Protein AF-A0A6I9MS11-F1 (afdb_monomer_lite)

Structure (mmCIF, N/CA/C/O backbone):
data_AF-A0A6I9MS11-F1
#
_entry.id   AF-A0A6I9MS11-F1
#
loop_
_atom_site.group_PDB
_atom_site.id
_atom_site.type_symbol
_atom_site.label_atom_id
_atom_site.label_alt_id
_atom_site.label_comp_id
_atom_site.label_asym_id
_atom_site.label_entity_id
_atom_site.label_seq_id
_atom_site.pdbx_PDB_ins_code
_atom_site.Cartn_x
_atom_site.Cartn_y
_atom_site.Cartn_z
_atom_site.occupancy
_atom_site.B_iso_or_equiv
_atom_site.auth_seq_id
_atom_site.auth_comp_id
_atom_site.auth_asym_id
_atom_site.auth_atom_id
_atom_site.pdbx_PDB_model_num
ATOM 1 N N . ILE A 1 1 ? -8.990 -1.927 -4.627 1.00 93.88 1 ILE A N 1
ATOM 2 C CA . ILE A 1 1 ? -7.978 -0.986 -5.163 1.00 93.88 1 ILE A CA 1
ATOM 3 C C . ILE A 1 1 ? -8.583 0.404 -5.051 1.00 93.88 1 ILE A C 1
ATOM 5 O O . ILE A 1 1 ? -9.784 0.526 -5.264 1.00 93.88 1 ILE A O 1
ATOM 9 N N . THR A 1 2 ? -7.816 1.400 -4.624 1.00 95.81 2 THR A N 1
ATOM 10 C CA . THR A 1 2 ? -8.259 2.795 -4.468 1.00 95.81 2 THR A CA 1
ATOM 11 C C . THR A 1 2 ? -7.083 3.732 -4.742 1.00 95.81 2 THR A C 1
ATOM 13 O O . THR A 1 2 ? -5.948 3.274 -4.768 1.00 95.81 2 THR A O 1
ATOM 16 N N . SER A 1 3 ? -7.325 5.032 -4.879 1.00 94.75 3 SER A N 1
ATOM 17 C CA . SER A 1 3 ? -6.286 6.072 -4.852 1.00 94.75 3 SER A CA 1
ATOM 18 C C . SER A 1 3 ? -6.524 7.033 -3.682 1.00 94.75 3 SER A C 1
ATOM 20 O O . SER A 1 3 ? -7.637 7.072 -3.145 1.00 94.75 3 SER A O 1
ATOM 22 N N . LEU A 1 4 ? -5.503 7.805 -3.284 1.00 91.88 4 LEU A N 1
ATOM 23 C CA . LEU A 1 4 ? -5.625 8.810 -2.209 1.00 91.88 4 LEU A CA 1
ATOM 24 C C . LEU A 1 4 ? -6.631 9.917 -2.563 1.00 91.88 4 LEU A C 1
ATOM 26 O O . LEU A 1 4 ? -7.381 10.381 -1.712 1.00 91.88 4 LEU A O 1
ATOM 30 N N . ASN A 1 5 ? -6.717 10.270 -3.847 1.00 91.25 5 ASN A N 1
ATOM 31 C CA . ASN A 1 5 ? -7.625 11.305 -4.350 1.00 91.25 5 ASN A CA 1
ATOM 32 C C . ASN A 1 5 ? -9.066 10.804 -4.555 1.00 91.25 5 ASN A C 1
ATOM 34 O O . ASN A 1 5 ? -9.942 11.565 -4.975 1.00 91.25 5 ASN A O 1
ATOM 38 N N . HIS A 1 6 ? -9.340 9.521 -4.303 1.00 94.19 6 HIS A N 1
ATOM 39 C CA . HIS A 1 6 ? -10.675 8.969 -4.478 1.00 94.19 6 HIS A CA 1
ATOM 40 C C . HIS A 1 6 ? -11.631 9.518 -3.410 1.00 94.19 6 HIS A C 1
ATOM 42 O O . HIS A 1 6 ? -11.368 9.413 -2.214 1.00 94.19 6 HIS A O 1
ATOM 48 N N . LYS A 1 7 ? -12.804 10.021 -3.821 1.00 94.06 7 LYS A N 1
ATOM 49 C CA . LYS A 1 7 ? -13.813 10.612 -2.913 1.00 94.06 7 LYS A CA 1
ATOM 50 C C . LYS A 1 7 ? -14.172 9.709 -1.724 1.00 94.06 7 LYS A C 1
ATOM 52 O O . LYS A 1 7 ? -14.434 10.197 -0.631 1.00 94.06 7 LYS A O 1
ATOM 57 N N . TYR A 1 8 ? -14.188 8.397 -1.950 1.00 93.88 8 TYR A N 1
ATOM 58 C CA . TYR A 1 8 ? -14.525 7.383 -0.947 1.00 93.88 8 TYR A CA 1
ATOM 59 C C . TYR A 1 8 ? -13.296 6.662 -0.376 1.00 93.88 8 TYR A C 1
ATOM 61 O O . TYR A 1 8 ? -13.428 5.558 0.141 1.00 93.88 8 TYR A O 1
ATOM 69 N N . PHE A 1 9 ? -12.096 7.245 -0.480 1.00 93.75 9 PHE A N 1
ATOM 70 C CA . PHE A 1 9 ? -10.854 6.640 0.014 1.00 93.75 9 PHE A CA 1
ATOM 71 C C . PHE A 1 9 ? -10.970 6.185 1.477 1.00 93.75 9 PHE A C 1
ATOM 73 O O . PHE A 1 9 ? -10.710 5.023 1.786 1.00 93.75 9 PHE A O 1
ATOM 80 N N . LYS A 1 10 ? -11.451 7.073 2.357 1.00 93.06 10 LYS A N 1
ATOM 81 C CA . LYS A 1 10 ? -11.641 6.765 3.782 1.00 93.06 10 LYS A CA 1
ATOM 82 C C . LYS A 1 10 ? -12.640 5.628 3.992 1.00 93.06 10 LYS A C 1
ATOM 84 O O . LYS A 1 10 ? -12.352 4.722 4.757 1.00 93.06 10 LYS A O 1
ATOM 89 N N . ASN A 1 11 ? -13.753 5.606 3.255 1.00 94.75 11 ASN A N 1
ATOM 90 C CA . ASN A 1 11 ? -14.717 4.503 3.314 1.00 94.75 11 ASN A CA 1
ATOM 91 C C . ASN A 1 11 ? -14.094 3.170 2.873 1.00 94.75 11 ASN A C 1
ATOM 93 O O . ASN A 1 11 ? -14.235 2.175 3.570 1.00 94.75 11 ASN A O 1
ATOM 97 N N . HIS A 1 12 ? -13.350 3.149 1.763 1.00 95.62 12 HIS A N 1
ATOM 98 C CA . HIS A 1 12 ? -12.666 1.935 1.304 1.00 95.62 12 HIS A CA 1
ATOM 99 C C . HIS A 1 12 ? -11.655 1.414 2.33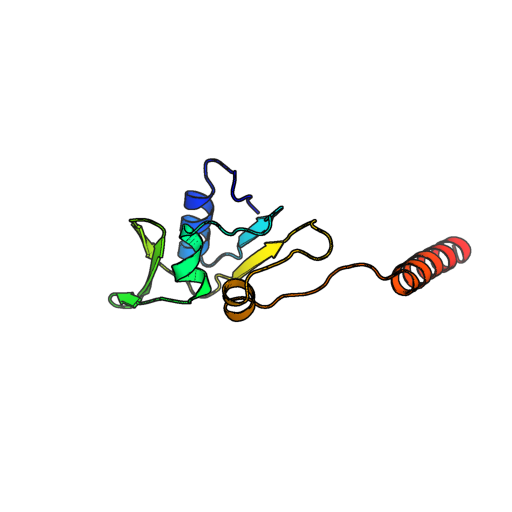4 1.00 95.62 12 HIS A C 1
ATOM 101 O O . HIS A 1 12 ? -11.506 0.200 2.496 1.00 95.62 12 HIS A O 1
ATOM 107 N N . LEU A 1 13 ? -10.958 2.324 3.018 1.00 95.62 13 LEU A N 1
ATOM 108 C CA . LEU A 1 13 ? -10.026 2.003 4.092 1.00 95.62 13 LEU A CA 1
ATOM 109 C C . LEU A 1 13 ? -10.751 1.443 5.323 1.00 95.62 13 LEU A C 1
ATOM 111 O O . LEU A 1 13 ? -10.380 0.371 5.799 1.00 95.62 13 LEU A O 1
ATOM 115 N N . GLU A 1 14 ? -11.801 2.129 5.781 1.00 95.19 14 GLU A N 1
ATOM 116 C CA . GLU A 1 14 ? -12.665 1.717 6.896 1.00 95.19 14 GLU A CA 1
ATOM 117 C C . GLU A 1 14 ? -13.252 0.310 6.656 1.00 95.19 14 GLU A C 1
ATOM 119 O O . GLU A 1 14 ? -13.137 -0.578 7.509 1.00 95.19 14 GLU A O 1
ATOM 124 N N . ASP A 1 15 ? -13.806 0.073 5.464 1.00 95.56 15 ASP A N 1
ATOM 125 C CA . ASP A 1 15 ? -14.399 -1.207 5.070 1.00 95.56 15 ASP A CA 1
ATOM 126 C C . ASP A 1 15 ? -13.348 -2.317 4.980 1.00 95.56 15 ASP A C 1
ATOM 128 O O . ASP A 1 15 ? -13.573 -3.437 5.436 1.00 95.56 15 ASP A O 1
ATOM 132 N N . SER A 1 16 ? -12.176 -2.032 4.406 1.00 96.62 16 SER A N 1
ATOM 133 C CA . SER A 1 16 ? -11.120 -3.041 4.257 1.00 96.62 16 SER A CA 1
ATOM 134 C C . SER A 1 16 ? -10.556 -3.472 5.610 1.00 96.62 16 SER A C 1
ATOM 136 O O . SER A 1 16 ? -10.331 -4.668 5.813 1.00 96.62 16 SER A O 1
ATOM 138 N N . LEU A 1 17 ? -10.384 -2.528 6.544 1.00 95.88 17 LEU A N 1
ATOM 139 C CA . LEU A 1 17 ? -9.988 -2.800 7.930 1.00 95.88 17 LEU A CA 1
ATOM 140 C C . LEU A 1 17 ? -11.028 -3.676 8.637 1.00 95.88 17 LEU A C 1
ATOM 142 O O . LEU A 1 17 ? -10.680 -4.735 9.168 1.00 95.88 17 LEU A O 1
ATOM 146 N N . SER A 1 18 ? -12.300 -3.278 8.559 1.00 95.12 18 SER A N 1
ATOM 147 C CA . SER A 1 18 ? -13.411 -3.948 9.248 1.00 95.12 18 SER A CA 1
ATOM 148 C C . SER A 1 18 ? -13.742 -5.318 8.661 1.00 95.12 18 SER A C 1
ATOM 150 O O . SER A 1 18 ? -14.248 -6.182 9.365 1.00 95.12 18 SER A O 1
ATOM 152 N N . LEU A 1 19 ? -13.459 -5.545 7.375 1.00 95.81 19 LEU A N 1
ATOM 153 C CA . LEU A 1 19 ? -13.686 -6.826 6.696 1.00 95.81 19 LEU A CA 1
ATOM 154 C C . LEU A 1 19 ? -12.428 -7.703 6.625 1.00 95.81 19 LEU A C 1
ATOM 156 O O . LEU A 1 19 ? -12.510 -8.843 6.167 1.00 95.81 19 LEU A O 1
ATOM 160 N N . GLY A 1 20 ? -11.264 -7.190 7.035 1.00 95.38 20 GLY A N 1
ATOM 161 C CA . GLY A 1 20 ? -9.993 -7.919 6.994 1.00 95.38 20 GLY A CA 1
ATOM 162 C C . GLY A 1 20 ? -9.503 -8.191 5.571 1.00 95.38 20 GLY A C 1
ATOM 163 O O . GLY A 1 20 ? -8.833 -9.194 5.329 1.00 95.38 20 GLY A O 1
ATOM 164 N N . ARG A 1 21 ? -9.867 -7.333 4.611 1.00 96.00 21 ARG A N 1
ATOM 165 C CA . ARG A 1 21 ? -9.523 -7.494 3.192 1.00 96.00 21 ARG A CA 1
ATOM 166 C C . ARG A 1 21 ? -8.245 -6.730 2.854 1.00 96.00 21 ARG A C 1
ATOM 168 O O . ARG A 1 21 ? -8.032 -5.647 3.390 1.00 96.00 21 ARG A O 1
ATOM 175 N N . PRO A 1 22 ? -7.394 -7.246 1.953 1.00 96.88 22 PRO A N 1
ATOM 176 C CA . PRO A 1 22 ? -6.245 -6.490 1.487 1.00 96.88 22 PRO A CA 1
ATOM 177 C C . PRO A 1 22 ? -6.696 -5.254 0.699 1.00 96.88 22 PRO A C 1
ATOM 179 O O . PRO A 1 22 ? -7.571 -5.344 -0.167 1.00 96.88 22 PRO A O 1
ATOM 182 N N . LEU A 1 23 ? -6.067 -4.112 0.969 1.00 97.00 23 LEU A N 1
ATOM 183 C CA . LEU A 1 23 ? -6.281 -2.863 0.251 1.00 97.00 23 LEU A CA 1
ATOM 184 C C . LEU A 1 23 ? -5.001 -2.473 -0.487 1.00 97.00 23 LEU A C 1
ATOM 186 O O . LEU A 1 23 ? -3.931 -2.409 0.108 1.00 97.00 23 LEU A O 1
ATOM 190 N N . LEU A 1 24 ? -5.131 -2.196 -1.782 1.00 97.31 24 LEU A N 1
ATOM 191 C CA . LEU A 1 24 ? -4.080 -1.604 -2.605 1.00 97.31 24 LEU A CA 1
ATOM 192 C C . LEU A 1 24 ? -4.429 -0.139 -2.865 1.00 97.31 24 LEU A C 1
ATOM 194 O O . LEU A 1 24 ? -5.512 0.131 -3.398 1.00 97.31 24 LEU A O 1
ATOM 198 N N . ILE A 1 25 ? -3.514 0.759 -2.507 1.00 96.62 25 ILE A N 1
ATOM 199 C CA . ILE A 1 25 ? -3.547 2.171 -2.876 1.00 96.62 25 ILE A CA 1
ATOM 200 C C . ILE A 1 25 ? -2.604 2.368 -4.061 1.00 96.62 25 ILE A C 1
ATOM 202 O O . ILE A 1 25 ? -1.415 2.048 -3.982 1.00 96.62 25 ILE A O 1
ATOM 206 N N . GLU A 1 26 ? -3.145 2.853 -5.168 1.00 95.56 26 GLU A N 1
ATOM 207 C CA . GLU A 1 26 ? -2.385 3.116 -6.382 1.00 95.56 26 GLU A CA 1
ATOM 208 C C . GLU A 1 26 ? -2.012 4.585 -6.533 1.00 95.56 26 GLU A C 1
ATOM 210 O O . GLU A 1 26 ? -2.684 5.468 -5.996 1.00 95.56 26 GLU A O 1
ATOM 215 N N . ASP A 1 27 ? -0.953 4.810 -7.314 1.00 92.50 27 ASP A N 1
ATOM 216 C CA . ASP A 1 27 ? -0.525 6.136 -7.761 1.00 92.50 27 ASP A CA 1
ATOM 217 C C . ASP A 1 27 ? -0.196 7.087 -6.599 1.00 92.50 27 ASP A C 1
ATOM 219 O O . ASP A 1 27 ? -0.475 8.284 -6.645 1.00 92.50 27 ASP A O 1
ATOM 223 N N . VAL A 1 28 ? 0.387 6.545 -5.526 1.00 92.75 28 VAL A N 1
ATOM 224 C CA . VAL A 1 28 ? 0.830 7.353 -4.389 1.00 92.75 28 VAL A CA 1
ATOM 225 C C . VAL A 1 28 ? 2.075 8.140 -4.784 1.00 92.75 28 VAL A C 1
ATOM 227 O O . VAL A 1 28 ? 3.018 7.587 -5.356 1.00 92.75 28 VAL A O 1
ATOM 230 N N . GLY A 1 29 ? 2.060 9.439 -4.490 1.00 89.88 29 GLY A N 1
ATOM 231 C CA . GLY A 1 29 ? 3.207 10.321 -4.675 1.00 89.88 29 GLY A CA 1
ATOM 232 C C . GLY A 1 29 ? 4.280 10.099 -3.608 1.00 89.88 29 GLY A C 1
ATOM 233 O O . GLY A 1 29 ? 4.461 8.993 -3.098 1.00 89.88 29 GLY A O 1
ATOM 234 N N . GLU A 1 30 ? 4.992 11.167 -3.262 1.00 86.12 30 GLU A N 1
ATOM 235 C CA . GLU A 1 30 ? 5.978 11.152 -2.170 1.00 86.12 30 GLU A CA 1
ATOM 236 C C . GLU A 1 30 ? 5.321 11.313 -0.791 1.00 86.12 30 GLU A C 1
ATOM 238 O O . GLU A 1 30 ? 5.874 10.880 0.219 1.00 86.12 30 GLU A O 1
ATOM 243 N N . GLU A 1 31 ? 4.111 11.876 -0.756 1.00 86.56 31 GLU A N 1
ATOM 244 C CA . GLU A 1 31 ? 3.331 12.097 0.459 1.00 86.56 31 GLU A CA 1
ATOM 245 C C . GLU A 1 31 ? 2.214 11.058 0.614 1.00 86.56 31 GLU A C 1
ATOM 247 O O . GLU A 1 31 ? 1.532 10.680 -0.345 1.00 86.56 31 GLU A O 1
ATOM 252 N N . LEU A 1 32 ? 2.015 10.612 1.854 1.00 87.75 32 LEU A N 1
ATOM 253 C CA . LEU A 1 32 ? 0.919 9.739 2.265 1.00 87.75 32 LEU A CA 1
ATOM 254 C C . LEU A 1 32 ? -0.140 10.560 3.007 1.00 87.75 32 LEU A C 1
ATOM 256 O O . LEU A 1 32 ? 0.185 11.516 3.706 1.00 87.75 32 LEU A O 1
ATOM 260 N N . ASP A 1 33 ? -1.408 10.167 2.881 1.00 88.75 33 ASP A N 1
ATOM 261 C CA . ASP A 1 33 ? -2.492 10.798 3.640 1.00 88.75 33 ASP A CA 1
ATOM 262 C C . ASP A 1 33 ? -2.308 10.510 5.148 1.00 88.75 33 ASP A C 1
ATOM 264 O O . ASP A 1 33 ? -2.204 9.333 5.516 1.00 88.75 33 ASP A O 1
ATOM 268 N N . PRO A 1 34 ? -2.320 11.531 6.031 1.00 88.88 34 PRO A N 1
ATOM 269 C CA . PRO A 1 34 ? -2.174 11.357 7.482 1.00 88.88 34 PRO A CA 1
ATOM 270 C C . PRO A 1 34 ? -3.204 10.411 8.118 1.00 88.88 34 PRO A C 1
ATOM 272 O O . PRO A 1 34 ? -2.989 9.856 9.195 1.00 88.88 34 PRO A O 1
ATOM 275 N N . ALA A 1 35 ? -4.336 10.156 7.453 1.00 89.06 35 ALA A N 1
ATOM 276 C CA . ALA A 1 35 ? -5.294 9.140 7.882 1.00 89.06 35 ALA A CA 1
ATOM 277 C C . ALA A 1 35 ? -4.688 7.723 7.946 1.00 89.06 35 ALA A C 1
ATOM 279 O O . ALA A 1 35 ? -5.269 6.853 8.597 1.00 89.06 35 ALA A O 1
ATOM 280 N N . LEU A 1 36 ? -3.547 7.487 7.288 1.00 91.94 36 LEU A N 1
ATOM 281 C CA . LEU A 1 36 ? -2.817 6.222 7.299 1.00 91.94 36 LEU A CA 1
ATOM 282 C C . LEU A 1 36 ? -1.836 6.084 8.469 1.00 91.94 36 LEU A C 1
ATOM 284 O O . LEU A 1 36 ? -1.441 4.956 8.757 1.00 91.94 36 LEU A O 1
ATOM 288 N N . ASP A 1 37 ? -1.472 7.162 9.170 1.00 91.69 37 ASP A N 1
ATOM 289 C CA . ASP A 1 37 ? -0.384 7.145 10.162 1.00 91.69 37 ASP A CA 1
ATOM 290 C C . ASP A 1 37 ? -0.599 6.090 11.254 1.00 91.69 37 ASP A C 1
ATOM 292 O O . ASP A 1 37 ? 0.240 5.210 11.440 1.00 91.69 37 ASP A O 1
ATOM 296 N N . ASN A 1 38 ? -1.778 6.067 11.887 1.00 93.06 38 ASN A N 1
ATOM 297 C CA . ASN A 1 38 ? -2.093 5.076 12.926 1.00 93.06 38 ASN A CA 1
ATOM 298 C C . ASN A 1 38 ? -2.060 3.626 12.410 1.00 93.06 38 ASN A C 1
ATOM 300 O O . ASN A 1 38 ? -1.821 2.694 13.178 1.00 93.06 38 ASN A O 1
ATOM 304 N N . ILE A 1 39 ? -2.322 3.416 11.118 1.00 93.81 39 ILE A N 1
ATOM 305 C CA . ILE A 1 39 ? -2.319 2.087 10.496 1.00 93.81 39 ILE A CA 1
ATOM 306 C C . ILE A 1 39 ? -0.883 1.658 10.184 1.00 93.81 39 ILE A C 1
ATOM 308 O O . ILE A 1 39 ? -0.520 0.513 10.457 1.00 93.81 39 ILE A O 1
ATOM 312 N N . LEU A 1 40 ? -0.062 2.570 9.656 1.00 92.69 40 LEU A N 1
ATOM 313 C CA . LEU A 1 40 ? 1.355 2.341 9.361 1.00 92.69 40 LEU A CA 1
ATOM 314 C C . LEU A 1 40 ? 2.169 2.117 10.642 1.00 92.69 40 LEU A C 1
ATOM 316 O O . LEU A 1 40 ? 3.014 1.227 10.693 1.00 92.69 40 LEU A O 1
ATOM 320 N N . GLU A 1 41 ? 1.847 2.850 11.706 1.00 91.56 41 GLU A N 1
ATOM 321 C CA . GLU A 1 41 ? 2.444 2.693 13.039 1.00 91.56 41 GLU A CA 1
ATOM 322 C C . GLU A 1 41 ? 1.914 1.478 13.801 1.00 91.56 41 GLU A C 1
ATOM 324 O O . GLU A 1 41 ? 2.434 1.134 14.862 1.00 91.56 41 GLU A O 1
ATOM 329 N N . LYS A 1 42 ? 0.886 0.803 13.267 1.00 90.69 42 LYS A N 1
ATOM 330 C CA . LYS A 1 42 ? 0.178 -0.297 13.938 1.00 90.69 42 LYS A CA 1
ATOM 331 C C . LYS A 1 42 ? -0.300 0.105 15.337 1.00 90.69 42 LYS A C 1
ATOM 333 O O . LYS A 1 42 ? -0.266 -0.705 16.266 1.00 90.69 42 LYS A O 1
ATOM 338 N N . ASN A 1 43 ? -0.765 1.345 15.479 1.00 92.88 43 ASN A N 1
ATOM 339 C CA . ASN A 1 43 ? -1.317 1.893 16.712 1.00 92.88 43 ASN A CA 1
ATOM 340 C C . ASN A 1 43 ? -2.731 1.335 16.958 1.00 92.88 43 ASN A C 1
ATOM 342 O O . ASN A 1 43 ? -3.745 2.026 16.838 1.00 92.88 43 ASN A O 1
ATOM 346 N N . PHE A 1 44 ? -2.794 0.030 17.222 1.00 94.19 44 PHE A N 1
ATOM 347 C CA . PHE A 1 44 ? -4.028 -0.704 17.457 1.00 94.19 44 PHE A CA 1
ATOM 348 C C . PHE A 1 44 ? -4.258 -0.865 18.952 1.00 94.19 44 PHE A C 1
ATOM 350 O O . PHE A 1 44 ? -3.423 -1.414 19.671 1.00 94.19 44 PHE A O 1
ATOM 357 N N . PHE A 1 45 ? -5.429 -0.449 19.413 1.00 94.31 45 PHE A N 1
ATOM 358 C CA . PHE A 1 45 ? -5.845 -0.619 20.796 1.00 94.31 45 PHE A CA 1
ATOM 359 C C . PHE A 1 45 ? -6.932 -1.683 20.888 1.00 94.31 45 PHE A C 1
ATOM 361 O O . PHE A 1 45 ? -7.693 -1.925 19.952 1.00 94.31 45 PHE A O 1
ATOM 368 N N . LYS A 1 46 ? -6.978 -2.376 22.023 1.00 93.88 46 LYS A N 1
ATOM 369 C CA . LYS A 1 46 ? -7.944 -3.447 22.251 1.00 93.88 46 LYS A CA 1
ATOM 370 C C . LYS A 1 46 ? -9.180 -2.887 22.945 1.00 93.88 46 LYS A C 1
ATOM 372 O O . LYS A 1 46 ? -9.069 -2.315 24.027 1.00 93.88 46 LYS A O 1
ATOM 377 N N . THR A 1 47 ? -10.353 -3.128 22.370 1.00 93.38 47 THR A N 1
ATOM 378 C CA . THR A 1 47 ? -11.646 -2.764 22.957 1.00 93.38 47 THR A CA 1
ATOM 379 C C . THR A 1 47 ? -12.486 -4.027 23.095 1.00 93.38 47 THR A C 1
ATOM 381 O O . THR A 1 47 ? -12.973 -4.587 22.117 1.00 93.38 47 THR A O 1
ATOM 384 N N . GLY A 1 48 ? -12.627 -4.527 24.326 1.00 89.88 48 GLY A N 1
ATOM 385 C CA . GLY A 1 48 ? -13.267 -5.821 24.570 1.00 89.88 48 GLY A CA 1
ATOM 386 C C . GLY A 1 48 ? -12.459 -6.972 23.960 1.00 89.88 48 GLY A C 1
ATOM 387 O O . GLY A 1 48 ? -11.328 -7.232 24.376 1.00 89.88 48 GLY A O 1
ATOM 388 N N . SER A 1 49 ? -13.038 -7.680 22.987 1.00 89.69 49 SER A N 1
ATOM 389 C CA . SER A 1 49 ? -12.394 -8.792 22.271 1.00 89.69 49 SER A CA 1
ATOM 390 C C . SER A 1 49 ? -11.813 -8.405 20.905 1.00 89.69 49 SER A C 1
ATOM 392 O O . SER A 1 49 ? -11.062 -9.206 20.342 1.00 89.69 49 SER A O 1
ATOM 394 N N . THR A 1 50 ? -12.111 -7.208 20.386 1.00 92.06 50 THR A N 1
ATOM 395 C CA . THR A 1 50 ? -11.662 -6.741 19.065 1.00 92.06 50 THR A CA 1
ATOM 396 C C . THR A 1 50 ? -10.519 -5.730 19.177 1.00 92.06 50 THR A C 1
ATOM 398 O O . THR A 1 50 ? -10.316 -5.091 20.213 1.00 92.06 50 THR A O 1
ATOM 401 N N . TYR A 1 51 ? -9.724 -5.625 18.110 1.00 95.06 51 TYR A N 1
ATOM 402 C CA . TYR A 1 51 ? -8.753 -4.546 17.943 1.00 95.06 51 TYR A CA 1
ATOM 403 C C . TYR A 1 51 ? -9.400 -3.413 17.163 1.00 95.06 51 TYR A C 1
ATOM 405 O O . TYR A 1 51 ? -10.177 -3.670 16.246 1.00 95.06 51 TYR A O 1
ATOM 413 N N . LYS A 1 52 ? -9.049 -2.180 17.508 1.00 95.88 52 LYS A N 1
ATOM 414 C CA . LYS A 1 52 ? -9.504 -0.967 16.843 1.00 95.88 52 LYS A CA 1
ATOM 415 C C . LYS A 1 52 ? -8.331 -0.064 16.499 1.00 95.88 52 LYS A C 1
ATOM 417 O O . LYS A 1 52 ? -7.281 -0.118 17.140 1.00 95.88 52 LYS A O 1
ATOM 422 N N . VAL A 1 53 ? -8.524 0.767 15.484 1.00 96.19 53 VAL A N 1
ATOM 423 C CA . VAL A 1 53 ? -7.585 1.811 15.065 1.00 96.19 53 VAL A CA 1
ATOM 424 C C . VAL A 1 53 ? -8.342 3.104 14.802 1.00 96.19 53 VAL A C 1
ATOM 426 O O . VAL A 1 53 ? -9.499 3.078 14.380 1.00 96.19 53 VAL A O 1
ATOM 429 N N . LYS A 1 54 ? -7.692 4.243 15.047 1.00 94.44 54 LYS A N 1
ATOM 430 C CA . LYS A 1 54 ? -8.257 5.556 14.740 1.00 94.44 54 LYS A CA 1
ATOM 431 C C . LYS A 1 54 ? -7.910 5.963 13.304 1.00 94.44 54 LYS A C 1
ATOM 433 O O . LYS A 1 54 ? -6.735 6.104 12.971 1.00 94.44 54 LYS A O 1
ATOM 438 N N . VAL A 1 55 ? -8.925 6.179 12.472 1.00 91.88 55 VAL A N 1
ATOM 439 C CA . VAL A 1 55 ? -8.799 6.673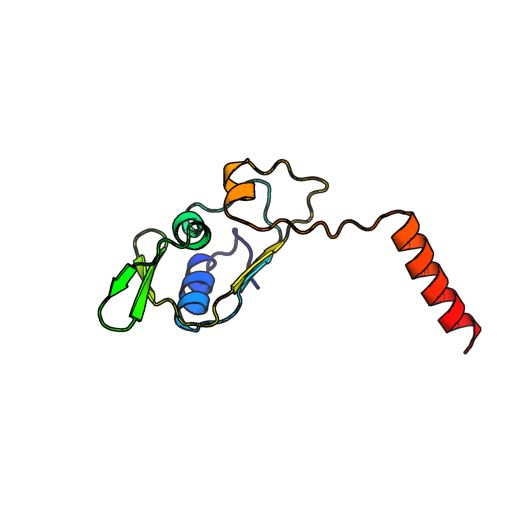 11.091 1.00 91.88 55 VAL A CA 1
ATOM 440 C C . VAL A 1 55 ? -9.452 8.050 11.018 1.00 91.88 55 VAL A C 1
ATOM 442 O O . VAL A 1 55 ? -10.678 8.177 11.061 1.00 91.88 55 VAL A O 1
ATOM 445 N N . GLY A 1 56 ? -8.637 9.106 10.957 1.00 85.25 56 GLY A N 1
ATOM 446 C CA . GLY A 1 56 ? -9.123 10.475 11.152 1.00 85.25 56 GLY A CA 1
ATOM 447 C C . GLY A 1 56 ? -9.734 10.633 12.546 1.00 85.25 56 GLY A C 1
ATOM 448 O O . GLY A 1 56 ? -9.046 10.426 13.541 1.00 85.25 56 GLY A O 1
ATOM 449 N N . ASP A 1 57 ? -11.030 10.939 12.620 1.00 85.38 57 ASP A N 1
ATOM 450 C CA . ASP A 1 57 ? -11.764 11.098 13.884 1.00 85.38 57 ASP A CA 1
ATOM 451 C C . ASP A 1 57 ? -12.586 9.867 14.292 1.00 85.38 57 ASP A C 1
ATOM 453 O O . ASP A 1 57 ? -13.208 9.869 15.353 1.00 85.38 57 ASP A O 1
ATOM 457 N N . LYS A 1 58 ? -12.596 8.806 13.476 1.00 90.81 58 LYS A N 1
ATOM 458 C CA . LYS A 1 58 ? -13.395 7.602 13.730 1.00 90.81 58 LYS A CA 1
ATOM 459 C C . LYS A 1 58 ? -12.554 6.449 14.256 1.00 90.81 58 LYS A C 1
ATOM 461 O O . LYS A 1 58 ? -11.422 6.243 13.824 1.00 90.81 58 LYS A O 1
ATOM 466 N N . GLU A 1 59 ? -13.153 5.646 15.126 1.00 94.12 59 GLU A N 1
ATOM 467 C CA . GLU A 1 59 ? -12.620 4.341 15.513 1.00 94.12 59 GLU A CA 1
ATOM 468 C C . GLU A 1 59 ? -13.181 3.251 14.599 1.00 94.12 59 GLU A C 1
ATOM 470 O O . GLU A 1 59 ? -14.394 3.163 14.403 1.00 94.12 59 GLU A O 1
ATOM 475 N N . VAL A 1 60 ? -12.299 2.409 14.068 1.00 95.69 60 VAL A N 1
ATOM 476 C CA . VAL A 1 60 ? -12.633 1.347 13.114 1.00 95.69 60 VAL A CA 1
ATOM 477 C C . VAL A 1 60 ? -12.139 0.015 13.659 1.00 95.69 60 VAL A C 1
ATOM 479 O O . VAL A 1 60 ? -11.011 -0.067 14.150 1.00 95.69 60 VAL A O 1
ATOM 482 N N . ASP A 1 61 ? -12.965 -1.028 13.566 1.00 95.75 61 ASP A N 1
ATOM 483 C CA . ASP A 1 61 ? -12.561 -2.386 13.927 1.00 95.75 61 ASP A CA 1
ATOM 484 C C . ASP A 1 61 ? -11.511 -2.926 12.943 1.00 95.75 61 ASP A C 1
ATOM 486 O O . ASP A 1 61 ? -11.611 -2.764 11.728 1.00 95.75 61 ASP A O 1
ATOM 490 N N . VAL A 1 62 ? -10.491 -3.597 13.474 1.00 95.81 62 VAL A N 1
ATOM 491 C CA . VAL A 1 62 ? -9.400 -4.192 12.698 1.00 95.81 62 VAL A CA 1
ATOM 492 C C . VAL A 1 62 ? -9.549 -5.705 12.719 1.00 95.81 62 VAL A C 1
ATOM 494 O O . VAL A 1 62 ? -9.239 -6.377 13.709 1.00 95.81 62 VAL A O 1
ATOM 497 N N . MET A 1 63 ? -10.003 -6.260 11.599 1.00 95.06 63 MET A N 1
ATOM 498 C CA . MET A 1 63 ? -10.097 -7.702 11.424 1.00 95.06 63 MET A CA 1
ATOM 499 C C . MET A 1 63 ? -8.745 -8.318 11.067 1.00 95.06 63 MET A C 1
ATOM 501 O O . MET A 1 63 ? -7.951 -7.784 10.285 1.00 95.06 63 MET A O 1
ATOM 505 N N . LYS A 1 64 ? -8.499 -9.515 11.611 1.00 89.81 64 LYS A N 1
ATOM 506 C CA . LYS A 1 64 ? -7.329 -10.322 11.253 1.00 89.81 64 LYS A CA 1
ATOM 507 C C . LYS A 1 64 ? -7.383 -10.642 9.757 1.00 89.81 64 LYS A C 1
ATOM 509 O O . LYS A 1 64 ? -8.366 -11.206 9.291 1.00 89.81 64 LYS A O 1
ATOM 514 N N . GLY A 1 65 ? -6.322 -10.309 9.026 1.00 91.06 65 GLY A N 1
ATOM 515 C CA . GLY A 1 65 ? -6.220 -10.550 7.581 1.00 91.06 65 GLY A CA 1
ATOM 516 C C . GLY A 1 65 ? -6.039 -9.285 6.747 1.00 91.06 65 GLY A C 1
ATOM 517 O O . GLY A 1 65 ? -5.551 -9.383 5.621 1.00 91.06 65 GLY A O 1
ATOM 518 N N . PHE A 1 66 ? -6.333 -8.108 7.312 1.00 95.62 66 PHE A N 1
ATOM 519 C CA . PHE A 1 66 ? -6.061 -6.842 6.639 1.00 95.62 66 PHE A CA 1
ATOM 520 C C . PHE A 1 66 ? -4.573 -6.716 6.273 1.00 95.62 66 PHE A C 1
ATOM 522 O O . PHE A 1 66 ? -3.684 -6.990 7.085 1.00 95.62 66 PHE A O 1
ATOM 529 N N . ARG A 1 67 ? -4.311 -6.290 5.035 1.00 94.88 67 ARG A N 1
ATOM 530 C CA . ARG A 1 67 ? -2.978 -5.954 4.522 1.00 94.88 67 ARG A CA 1
ATOM 531 C C . ARG A 1 67 ? -3.089 -4.695 3.680 1.00 94.88 67 ARG A C 1
ATOM 533 O O . ARG A 1 67 ? -3.979 -4.611 2.838 1.00 94.88 67 ARG A O 1
ATOM 540 N N . LEU A 1 68 ? -2.178 -3.755 3.883 1.00 95.38 68 LEU A N 1
ATOM 541 C CA . LEU A 1 68 ? -2.102 -2.537 3.090 1.00 95.38 68 LEU A CA 1
ATOM 542 C C . LEU A 1 68 ? -0.930 -2.640 2.117 1.00 95.38 68 LEU A C 1
ATOM 544 O O . LEU A 1 68 ? 0.194 -2.925 2.526 1.00 95.38 68 LEU A O 1
ATOM 548 N N . TYR A 1 69 ? -1.207 -2.398 0.844 1.00 95.81 69 TYR A N 1
ATOM 549 C CA . TYR A 1 69 ? -0.218 -2.286 -0.215 1.00 95.81 69 TYR A CA 1
ATOM 550 C C . TYR A 1 69 ? -0.294 -0.887 -0.806 1.00 95.81 69 TYR A C 1
ATOM 552 O O . TYR A 1 69 ? -1.382 -0.349 -1.009 1.00 95.81 69 TYR A O 1
ATOM 560 N N . VAL A 1 70 ? 0.864 -0.315 -1.102 1.00 94.62 70 VAL A N 1
ATOM 561 C CA . VAL A 1 70 ? 0.990 1.003 -1.715 1.00 94.62 70 VAL A CA 1
ATOM 562 C C . VAL A 1 70 ? 1.848 0.855 -2.958 1.00 94.62 70 VAL A C 1
ATOM 564 O O . VAL A 1 70 ? 2.852 0.147 -2.935 1.00 94.62 70 VAL A O 1
ATOM 567 N N . THR A 1 71 ? 1.434 1.489 -4.050 1.00 95.06 71 THR A N 1
ATOM 568 C CA . THR A 1 71 ? 2.196 1.511 -5.301 1.00 95.06 71 THR A CA 1
ATOM 569 C C . THR A 1 71 ? 2.377 2.938 -5.783 1.00 95.06 71 THR A C 1
ATOM 571 O O . THR A 1 71 ? 1.491 3.779 -5.636 1.00 95.06 71 THR A O 1
ATOM 574 N N . THR A 1 72 ? 3.533 3.187 -6.383 1.00 92.62 72 THR A N 1
ATOM 575 C CA . THR A 1 72 ? 3.897 4.454 -7.007 1.00 92.62 72 THR A CA 1
ATOM 576 C C . THR A 1 72 ? 4.471 4.178 -8.388 1.00 92.62 72 THR A C 1
ATOM 578 O O . THR A 1 72 ? 5.060 3.123 -8.625 1.00 92.62 72 THR A O 1
ATOM 581 N N . LYS A 1 73 ? 4.270 5.118 -9.308 1.00 91.44 73 LYS A N 1
ATOM 582 C CA . LYS A 1 73 ? 4.894 5.107 -10.639 1.00 91.44 73 LYS A CA 1
ATOM 583 C C . LYS A 1 73 ? 6.097 6.041 -10.714 1.00 91.44 73 LYS A C 1
ATOM 585 O O . LYS A 1 73 ? 6.729 6.122 -11.764 1.00 91.44 73 LYS A O 1
ATOM 590 N N . LEU A 1 74 ? 6.379 6.779 -9.639 1.00 89.38 74 LEU A N 1
ATOM 591 C CA . LEU A 1 74 ? 7.500 7.701 -9.607 1.00 89.38 74 LEU A CA 1
ATOM 592 C C . LEU A 1 74 ? 8.808 6.905 -9.694 1.00 89.38 74 LEU A C 1
ATOM 594 O O . LEU A 1 74 ? 8.994 5.957 -8.928 1.00 89.38 74 LEU A O 1
ATOM 598 N N . PRO A 1 75 ? 9.715 7.264 -10.615 1.00 82.75 75 PRO A N 1
ATOM 599 C CA . PRO A 1 75 ? 11.043 6.682 -10.632 1.00 82.75 75 PRO A CA 1
ATOM 600 C C . PRO A 1 75 ? 11.842 7.257 -9.458 1.00 82.75 75 PRO A C 1
ATOM 602 O O . PRO A 1 75 ? 12.048 8.464 -9.390 1.00 82.75 75 PRO A O 1
ATOM 605 N N . ASN A 1 76 ? 12.302 6.392 -8.551 1.00 83.94 76 ASN A N 1
ATOM 606 C CA . ASN A 1 76 ? 13.102 6.763 -7.377 1.00 83.94 76 ASN A CA 1
ATOM 607 C C . ASN A 1 76 ? 12.475 7.883 -6.503 1.00 83.94 76 ASN A C 1
ATOM 609 O O . ASN A 1 76 ? 13.059 8.961 -6.378 1.00 83.94 76 ASN A O 1
ATOM 613 N N . PRO A 1 77 ? 11.288 7.650 -5.910 1.00 86.62 77 PRO A N 1
ATOM 614 C CA . PRO A 1 77 ? 10.613 8.627 -5.053 1.00 86.62 77 PRO A CA 1
ATOM 615 C C . PRO A 1 77 ? 11.437 8.925 -3.796 1.00 86.62 77 PRO A C 1
ATOM 617 O O . PRO A 1 77 ? 11.945 8.009 -3.142 1.00 86.62 77 PRO A O 1
ATOM 620 N N . ALA A 1 78 ? 11.531 10.198 -3.416 1.00 86.81 78 ALA A N 1
ATOM 621 C CA . ALA A 1 78 ? 12.267 10.615 -2.227 1.00 86.81 78 ALA A CA 1
ATOM 622 C C . ALA A 1 78 ? 11.411 10.466 -0.955 1.00 86.81 78 ALA A C 1
ATOM 624 O O . ALA A 1 78 ? 11.043 11.447 -0.311 1.00 86.81 78 ALA A O 1
ATOM 625 N N . TYR A 1 79 ? 11.084 9.226 -0.574 1.00 88.00 79 TYR A N 1
ATOM 626 C CA . TYR A 1 79 ? 10.338 8.975 0.660 1.00 88.00 79 TYR A CA 1
ATOM 627 C C . TYR A 1 79 ? 11.128 9.404 1.895 1.00 88.00 79 TYR A C 1
ATOM 629 O O . TYR A 1 79 ? 12.322 9.123 2.033 1.00 88.00 79 TYR A O 1
ATOM 637 N N . THR A 1 80 ? 10.438 10.044 2.839 1.00 89.19 80 THR A N 1
ATOM 638 C CA . THR A 1 80 ? 11.055 10.432 4.106 1.00 89.19 80 THR A CA 1
ATOM 639 C C . THR A 1 80 ? 11.525 9.190 4.882 1.00 89.19 80 THR A C 1
ATOM 641 O O . THR A 1 80 ? 10.958 8.095 4.731 1.00 89.19 80 THR A O 1
ATOM 644 N N . PRO A 1 81 ? 12.542 9.325 5.756 1.00 88.38 81 PRO A N 1
ATOM 645 C CA . PRO A 1 81 ? 12.980 8.225 6.617 1.00 88.38 81 PRO A CA 1
ATOM 646 C C . PRO A 1 81 ? 11.843 7.645 7.463 1.00 88.38 81 PRO A C 1
ATOM 648 O O . PRO A 1 81 ? 11.825 6.452 7.738 1.00 88.38 81 PRO A O 1
ATOM 651 N N . GLU A 1 82 ? 10.872 8.475 7.836 1.00 87.44 82 GLU A N 1
ATOM 652 C CA . GLU A 1 82 ? 9.699 8.080 8.610 1.00 87.44 82 GLU A CA 1
ATOM 653 C C . GLU A 1 82 ? 8.785 7.115 7.837 1.00 87.44 82 GLU A C 1
ATOM 655 O O . GLU A 1 82 ? 8.389 6.076 8.366 1.00 87.44 82 GLU A O 1
ATOM 660 N N . ILE A 1 83 ? 8.497 7.404 6.564 1.00 86.81 83 ILE A N 1
ATOM 661 C CA . ILE A 1 83 ? 7.732 6.500 5.690 1.00 86.81 83 ILE A CA 1
ATOM 662 C C . ILE A 1 83 ? 8.519 5.205 5.473 1.00 86.81 83 ILE A C 1
ATOM 664 O O . ILE A 1 83 ? 7.972 4.105 5.593 1.00 86.81 83 ILE A O 1
ATOM 668 N N . SER A 1 84 ? 9.821 5.334 5.217 1.00 87.75 84 SER A N 1
ATOM 669 C CA . SER A 1 84 ? 10.721 4.202 4.973 1.00 87.75 84 SER A CA 1
ATOM 670 C C . SER A 1 84 ? 10.893 3.300 6.201 1.00 87.75 84 SER A C 1
ATOM 672 O O . SER A 1 84 ? 11.113 2.104 6.052 1.00 87.75 84 SER A O 1
ATOM 674 N N . ALA A 1 85 ? 10.774 3.846 7.414 1.00 88.75 85 ALA A N 1
ATOM 675 C CA . ALA A 1 85 ? 10.849 3.083 8.658 1.00 88.75 85 ALA A CA 1
ATOM 676 C C . ALA A 1 85 ? 9.537 2.352 8.988 1.00 88.75 85 ALA A C 1
ATOM 678 O O . ALA A 1 85 ? 9.562 1.276 9.587 1.00 88.75 85 ALA A O 1
ATOM 679 N N . ARG A 1 86 ? 8.388 2.929 8.611 1.00 89.94 86 ARG A N 1
ATOM 680 C CA . ARG A 1 86 ? 7.052 2.367 8.887 1.00 89.94 86 ARG A CA 1
ATOM 681 C C . ARG A 1 86 ? 6.577 1.377 7.820 1.00 89.94 86 ARG A C 1
ATOM 683 O O . ARG A 1 86 ? 5.646 0.607 8.060 1.00 89.94 86 ARG A O 1
ATOM 690 N N . THR A 1 87 ? 7.209 1.372 6.650 1.00 90.69 87 THR A N 1
ATOM 691 C CA . THR A 1 87 ? 6.833 0.527 5.510 1.00 90.69 87 THR A CA 1
ATOM 692 C C . THR A 1 87 ? 7.992 -0.344 5.038 1.00 90.69 87 THR A C 1
ATOM 694 O O . THR A 1 87 ? 9.145 -0.138 5.394 1.00 90.69 87 THR A O 1
ATOM 697 N N . SER A 1 88 ? 7.685 -1.363 4.237 1.00 91.62 88 SER A N 1
ATOM 698 C CA . SER A 1 88 ? 8.703 -2.124 3.512 1.00 91.62 88 SER A CA 1
ATOM 699 C C . SER A 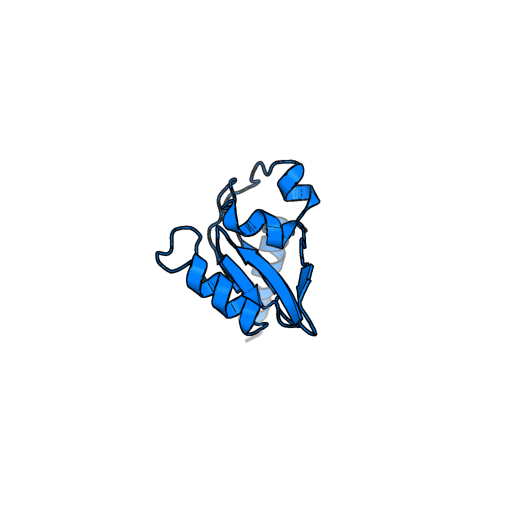1 88 ? 8.666 -1.708 2.050 1.00 91.62 88 SER A C 1
ATOM 701 O O . SER A 1 88 ? 7.666 -1.937 1.370 1.00 91.62 88 SER A O 1
ATOM 703 N N . ILE A 1 89 ? 9.750 -1.093 1.583 1.00 90.00 89 ILE A N 1
ATOM 704 C CA . ILE A 1 89 ? 9.888 -0.645 0.198 1.00 90.00 89 ILE A CA 1
ATOM 705 C C . ILE A 1 89 ? 10.367 -1.823 -0.650 1.00 90.00 89 ILE A C 1
ATOM 707 O O . ILE A 1 89 ? 11.335 -2.500 -0.301 1.00 90.00 89 ILE A O 1
ATOM 711 N N . ILE A 1 90 ? 9.679 -2.067 -1.763 1.00 91.62 90 ILE A N 1
ATOM 712 C CA . ILE A 1 90 ? 10.050 -3.080 -2.750 1.00 91.62 90 ILE A CA 1
ATOM 713 C C . ILE A 1 90 ? 10.276 -2.364 -4.077 1.00 91.62 90 ILE A C 1
ATOM 715 O O . ILE A 1 90 ? 9.361 -1.725 -4.594 1.00 91.62 90 ILE A O 1
ATOM 719 N N . ASP A 1 91 ? 11.487 -2.480 -4.618 1.00 88.81 91 ASP A N 1
ATOM 720 C CA . ASP A 1 91 ? 11.821 -1.933 -5.930 1.00 88.81 91 ASP A CA 1
ATOM 721 C C . ASP 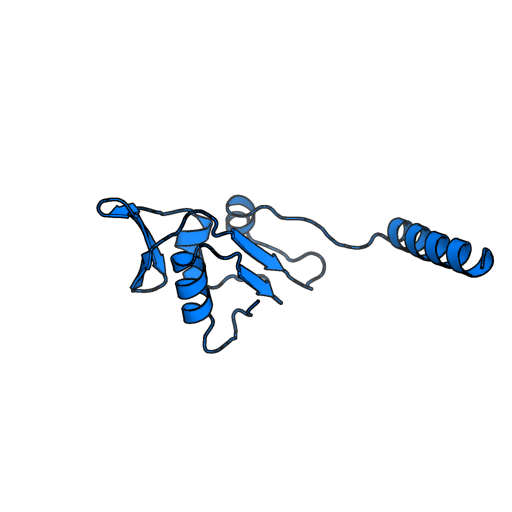A 1 91 ? 11.388 -2.908 -7.034 1.00 88.81 91 ASP A C 1
ATOM 723 O O . ASP A 1 91 ? 11.882 -4.033 -7.127 1.00 88.81 91 ASP A O 1
ATOM 727 N N . PHE A 1 92 ? 10.435 -2.467 -7.856 1.00 86.25 92 PHE A N 1
ATOM 728 C CA . PHE A 1 92 ? 9.945 -3.189 -9.033 1.00 86.25 92 PHE A CA 1
ATOM 729 C C . PHE A 1 92 ? 10.475 -2.600 -10.349 1.00 86.25 92 PHE A C 1
ATOM 731 O O . PHE A 1 92 ? 9.980 -2.946 -11.424 1.00 86.25 92 PHE A O 1
ATOM 738 N N . THR A 1 93 ? 11.465 -1.707 -10.289 1.00 87.25 93 THR A N 1
ATOM 739 C CA . THR A 1 93 ? 12.058 -1.093 -11.475 1.00 87.25 93 THR A CA 1
ATOM 740 C C . THR A 1 93 ? 12.694 -2.163 -12.352 1.00 87.25 93 THR A C 1
ATOM 742 O O . THR A 1 93 ? 13.569 -2.924 -11.931 1.00 87.25 93 THR A O 1
ATOM 745 N N . VAL A 1 94 ? 12.257 -2.217 -13.609 1.00 85.50 94 VAL A N 1
ATOM 746 C CA . VAL A 1 94 ? 12.845 -3.124 -14.590 1.00 85.50 94 VAL A CA 1
ATOM 747 C C . VAL A 1 94 ? 14.240 -2.617 -14.943 1.00 85.50 94 VAL A C 1
ATOM 749 O O . VAL A 1 94 ? 14.410 -1.498 -15.424 1.00 85.50 94 VAL A O 1
ATOM 752 N N . THR A 1 95 ? 15.250 -3.454 -14.720 1.00 90.06 95 THR A N 1
ATOM 753 C CA . THR A 1 95 ? 16.618 -3.167 -15.164 1.00 90.06 95 THR A CA 1
ATOM 754 C C . THR A 1 95 ? 16.757 -3.461 -16.657 1.00 90.06 95 THR A C 1
ATOM 756 O O . THR A 1 95 ? 16.097 -4.363 -17.169 1.00 90.06 95 THR A O 1
ATOM 759 N N . MET A 1 96 ? 17.647 -2.754 -17.363 1.00 91.62 96 MET A N 1
ATOM 760 C CA . MET A 1 96 ? 17.890 -2.985 -18.800 1.00 91.62 96 MET A CA 1
ATOM 761 C C . MET A 1 96 ? 18.184 -4.455 -19.117 1.00 91.62 96 MET A C 1
ATOM 763 O O . MET A 1 96 ? 17.605 -5.015 -20.041 1.00 91.62 96 MET A O 1
ATOM 767 N N . ARG A 1 97 ? 19.022 -5.095 -18.296 1.00 93.81 97 ARG A N 1
ATOM 768 C CA . ARG A 1 97 ? 19.326 -6.523 -18.417 1.00 93.81 97 ARG A CA 1
ATOM 769 C C . ARG A 1 97 ? 18.097 -7.398 -18.163 1.00 93.81 97 ARG A C 1
ATOM 771 O O . ARG A 1 97 ? 17.838 -8.317 -18.924 1.00 93.81 97 ARG A O 1
ATOM 778 N N . GLY A 1 98 ? 17.320 -7.096 -17.120 1.00 92.25 98 GLY A N 1
ATOM 779 C CA . GLY A 1 98 ? 16.082 -7.824 -16.836 1.00 92.25 98 GLY A CA 1
ATOM 780 C C . GLY A 1 98 ? 15.059 -7.705 -17.968 1.00 92.25 98 GLY A C 1
ATOM 781 O O . GLY A 1 98 ? 14.372 -8.676 -18.272 1.00 92.25 98 GLY A O 1
ATOM 782 N N . LEU A 1 99 ? 14.985 -6.544 -18.625 1.00 93.56 99 LEU A N 1
ATOM 783 C CA . LEU A 1 99 ? 14.150 -6.346 -19.807 1.00 93.56 99 LEU A CA 1
ATOM 784 C C . LEU A 1 99 ? 14.658 -7.158 -21.002 1.00 93.56 99 LEU A C 1
ATOM 786 O O . LEU A 1 99 ? 13.858 -7.800 -21.676 1.00 93.56 99 LEU A O 1
ATOM 790 N N . GLU A 1 100 ? 15.967 -7.149 -21.259 1.00 95.50 100 GLU A N 1
ATOM 791 C CA . GLU A 1 100 ? 16.586 -7.935 -22.330 1.00 95.50 100 GLU A CA 1
ATOM 792 C C . GLU A 1 100 ? 16.291 -9.431 -22.162 1.00 95.50 100 GLU A C 1
ATOM 794 O O . GLU A 1 100 ? 15.786 -10.060 -23.091 1.00 95.50 100 GLU A O 1
ATOM 799 N N . ASP A 1 101 ? 16.486 -9.973 -20.956 1.00 93.94 101 ASP A N 1
ATOM 800 C CA . ASP A 1 101 ? 16.192 -11.374 -20.638 1.00 93.94 101 ASP A CA 1
ATOM 801 C C . ASP A 1 101 ? 14.694 -11.703 -20.824 1.00 93.94 101 ASP A C 1
ATOM 803 O O . ASP A 1 101 ? 14.340 -12.750 -21.377 1.00 93.94 101 ASP A O 1
ATOM 807 N N . GLN A 1 102 ? 13.792 -10.799 -20.414 1.00 92.25 102 GLN A N 1
ATOM 808 C CA . GLN A 1 102 ? 12.343 -10.962 -20.605 1.00 92.25 102 GLN A CA 1
ATOM 809 C C . GLN A 1 102 ? 11.945 -10.972 -22.085 1.00 92.25 102 GLN A C 1
ATOM 811 O O . GLN A 1 102 ? 11.120 -11.790 -22.505 1.00 92.25 102 GLN A O 1
ATOM 816 N N . LEU A 1 103 ? 12.517 -10.068 -22.881 1.00 94.31 103 LEU A N 1
ATOM 817 C CA . LEU A 1 103 ? 12.251 -9.986 -24.314 1.00 94.31 103 LEU A CA 1
ATOM 818 C C . LEU A 1 103 ? 12.835 -11.193 -25.052 1.00 94.31 103 LEU A C 1
ATOM 820 O O . LEU A 1 103 ? 12.134 -11.790 -25.868 1.00 94.31 103 LEU A O 1
ATOM 824 N N . LEU A 1 104 ? 14.060 -11.607 -24.717 1.00 93.88 104 LEU A N 1
ATOM 825 C CA . LEU A 1 104 ? 14.696 -12.797 -25.279 1.00 93.88 104 LEU A CA 1
ATOM 826 C C . LEU A 1 104 ? 13.858 -14.052 -25.012 1.00 93.88 104 LEU A C 1
ATOM 828 O O . LEU A 1 104 ? 13.579 -14.815 -25.937 1.00 93.88 104 LEU A O 1
ATOM 832 N N . GLY A 1 105 ? 13.387 -14.239 -23.775 1.00 93.50 105 GLY A N 1
ATOM 833 C CA . GLY A 1 105 ? 12.492 -15.345 -23.434 1.00 93.50 105 GLY A CA 1
ATOM 834 C C . GLY A 1 105 ? 11.220 -15.359 -24.288 1.00 93.50 105 GLY A C 1
ATOM 835 O O . GLY A 1 105 ? 10.778 -16.419 -24.732 1.00 93.50 105 GLY A O 1
ATOM 836 N N . ARG A 1 106 ? 10.660 -14.181 -24.588 1.00 93.62 106 ARG A N 1
ATOM 837 C CA . ARG A 1 106 ? 9.466 -14.047 -25.434 1.00 93.62 106 ARG A CA 1
ATOM 838 C C . ARG A 1 106 ? 9.738 -14.373 -26.905 1.00 93.62 106 ARG A C 1
ATOM 840 O O . ARG A 1 106 ? 8.898 -15.014 -27.537 1.00 93.62 106 ARG A O 1
ATOM 847 N N . VAL A 1 107 ? 10.896 -13.976 -27.436 1.00 95.00 107 VAL A N 1
ATOM 848 C CA . VAL A 1 107 ? 11.322 -14.318 -28.805 1.00 95.00 107 VAL A CA 1
ATOM 849 C C . VAL A 1 107 ? 11.511 -15.828 -28.940 1.00 95.00 107 VAL A C 1
ATOM 851 O O . VAL A 1 107 ? 10.886 -16.431 -29.805 1.00 95.00 107 VAL A O 1
ATOM 854 N N . ILE A 1 108 ? 12.249 -16.461 -28.020 1.00 94.44 108 ILE A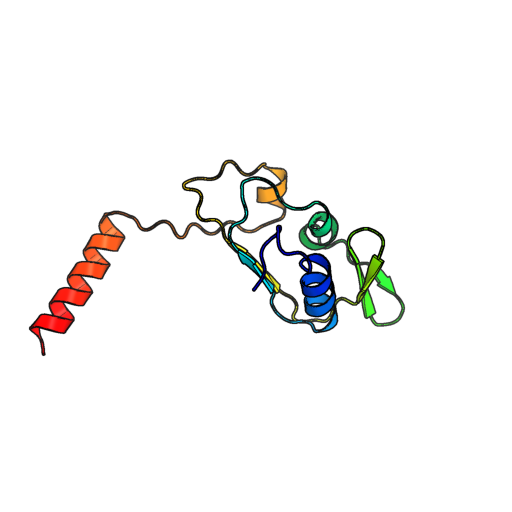 N 1
ATOM 855 C CA . ILE A 1 108 ? 12.487 -17.916 -28.033 1.00 94.44 108 ILE A CA 1
ATOM 856 C C . ILE A 1 108 ? 11.172 -18.708 -28.027 1.00 94.44 108 ILE A C 1
ATOM 858 O O . ILE A 1 108 ? 11.062 -19.725 -28.709 1.00 94.44 108 ILE A O 1
ATOM 862 N N . LEU A 1 109 ? 10.178 -18.274 -27.245 1.00 93.56 109 LEU A N 1
ATOM 863 C CA . LEU A 1 109 ? 8.865 -18.925 -27.208 1.00 93.56 109 LEU A CA 1
ATOM 864 C C . LEU A 1 109 ? 8.108 -18.792 -28.533 1.00 93.56 109 LEU A C 1
ATOM 866 O O . LEU A 1 109 ? 7.428 -19.731 -28.930 1.00 93.56 109 LEU A O 1
ATOM 870 N N . THR A 1 110 ? 8.235 -17.646 -29.201 1.00 92.88 110 THR A N 1
ATOM 871 C CA . THR A 1 110 ? 7.555 -17.371 -30.474 1.00 92.88 110 THR A CA 1
ATOM 872 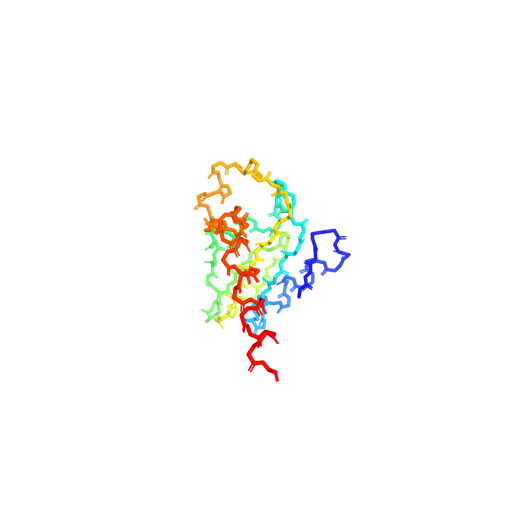C C . THR A 1 110 ? 8.214 -18.122 -31.632 1.00 92.88 110 THR A C 1
ATOM 874 O O . THR A 1 110 ? 7.518 -18.625 -32.500 1.00 92.88 110 THR A O 1
ATOM 877 N N . GLU A 1 111 ? 9.544 -18.237 -31.639 1.00 90.75 111 GLU A N 1
ATOM 878 C CA . GLU A 1 111 ? 10.298 -18.933 -32.695 1.00 90.75 111 GLU A CA 1
ATOM 879 C C . GLU A 1 111 ? 10.223 -20.466 -32.604 1.00 90.75 111 GLU A C 1
ATOM 881 O O . GLU A 1 111 ? 10.501 -21.158 -33.580 1.00 90.75 111 GLU A O 1
ATOM 886 N N . LYS A 1 112 ? 9.878 -21.018 -31.433 1.00 78.12 112 LYS A N 1
ATOM 887 C CA . LYS A 1 112 ? 9.711 -22.468 -31.220 1.00 78.12 112 LYS A CA 1
ATOM 888 C C . LYS A 1 112 ? 8.301 -22.984 -31.530 1.00 78.12 112 LYS A C 1
ATOM 890 O O . LYS A 1 112 ? 8.053 -24.174 -31.325 1.00 78.12 112 LYS A O 1
ATOM 895 N N . GLN A 1 113 ? 7.399 -22.107 -31.963 1.00 54.00 113 GLN A N 1
ATOM 896 C CA . GLN A 1 113 ? 6.016 -22.414 -32.323 1.00 54.00 113 GLN A CA 1
ATOM 897 C C . GLN A 1 113 ? 5.856 -22.447 -33.844 1.00 54.00 113 GLN A C 1
ATOM 899 O O . GLN A 1 113 ? 5.117 -23.339 -34.316 1.00 54.00 113 GLN A O 1
#

pLDDT: mean 91.78, std 5.02, range [54.0, 97.31]

Secondary structure (DSSP, 8-state):
-EETT-TTHHHHHHHHHHHT--EEEES--SPPPGGGHHHHTT--EEETTEEEEEETTEEEEE-TT--EEE---SSS----HHHHHHS-----PPPHHHHHHHHHHHHHHHHT-

Foldseek 3Di:
DEEPPDPCPLVVVLVCQQVLHEDEYEADALDDDCLCVQVLVVVWDDDPPFIWTDRPNDIGTGDHNYHYHYDHPDDPGPHDVSSVVSDPDDDPDQDPVNVVVVVVVVVVVVVVD

InterPro domains:
  IPR026983 Dynein heavy chain [PTHR46532] (1-113)
  IPR027417 P-loop containing nucleoside triphosphate hydrolase [G3DSA:3.40.50.300] (1-112)
  IPR035706 Dynein heavy chain, ATP-binding dynein motor region [PF12781] (1-112)

Radius of gyration: 18.69 Å; chains: 1; bounding box: 34×35×57 Å

Organism: NCBI:txid8208

Sequence (113 aa):
ITSLNHKYFKNHLEDSLSLGRPLLIEDVGEELDPALDNILEKNFFKTGSTYKVKVGDKEVDVMKGFRLYVTTKLPNPAYTPEISARTSIIDFTVTMRGLEDQLLGRVILTEKQ